Protein AF-A0A286INN3-F1 (afdb_monomer_lite)

Secondary structure (DSSP, 8-state):
-HHHHHHHHHHHHHHHHHHHHHHS--HHHHHHHHHHHHHHHHHHH---------------TT-----TTS---------

Radius of gyration: 24.08 Å; chains: 1; bounding box: 49×21×61 Å

Foldseek 3Di:
DVLVVVLVVLVVQLVVLVVCCVVPVDPVSVVSNVVSVVVNVCSVPDDPPPPPVPDDDDDDDPDDDDDPPDDDPPPPPDD

pLDDT: mean 79.41, std 19.19, range [34.34, 98.12]

Sequence (79 aa):
MIKKTLILLNIVALIAALIWLFVSPDWEPLVTSLGLISSLIVLVQKKSENGNIQMTQKGGKGSVNYQSSGDININKNDK

Structure (mmCIF, N/CA/C/O backbone):
data_AF-A0A286INN3-F1
#
_entry.id   AF-A0A286INN3-F1
#
loop_
_atom_site.group_PDB
_atom_site.id
_atom_site.type_symbol
_atom_site.label_atom_id
_atom_site.label_alt_id
_atom_site.label_comp_id
_atom_site.label_asym_id
_atom_site.label_entity_id
_atom_site.label_seq_id
_atom_site.pdbx_PDB_ins_code
_atom_site.Cartn_x
_atom_site.Cartn_y
_atom_site.Cartn_z
_atom_site.occupancy
_atom_site.B_iso_or_equiv
_atom_site.auth_seq_id
_atom_site.auth_comp_id
_atom_site.auth_asym_id
_atom_site.auth_atom_id
_atom_site.pdbx_PDB_model_num
ATOM 1 N N . MET A 1 1 ? 1.462 -3.698 16.839 1.00 69.06 1 MET A N 1
ATOM 2 C CA . MET A 1 1 ? 2.436 -4.414 15.984 1.00 69.06 1 MET A CA 1
ATOM 3 C C . MET A 1 1 ? 1.980 -4.441 14.525 1.00 69.06 1 MET A C 1
ATOM 5 O O . MET A 1 1 ? 2.674 -3.862 13.705 1.00 69.06 1 MET A O 1
ATOM 9 N N . ILE A 1 2 ? 0.768 -4.937 14.233 1.00 84.69 2 ILE A N 1
ATOM 10 C CA . ILE A 1 2 ? 0.161 -4.978 12.884 1.00 84.69 2 ILE A CA 1
ATOM 11 C C . ILE A 1 2 ? 0.280 -3.663 12.094 1.00 84.69 2 ILE A C 1
ATOM 13 O O . ILE A 1 2 ? 0.754 -3.676 10.965 1.00 84.69 2 ILE A O 1
ATOM 17 N N . LYS A 1 3 ? -0.077 -2.512 12.685 1.00 86.38 3 LYS A N 1
ATOM 18 C CA . LYS A 1 3 ? -0.001 -1.208 11.996 1.00 86.38 3 LYS A CA 1
ATOM 19 C C . LYS A 1 3 ? 1.409 -0.889 11.477 1.00 86.38 3 LYS A C 1
ATOM 21 O O . LYS A 1 3 ? 1.554 -0.399 10.366 1.00 86.38 3 LYS A O 1
ATOM 26 N N . LYS A 1 4 ? 2.445 -1.186 12.271 1.00 89.88 4 LYS A N 1
ATOM 27 C CA . LYS A 1 4 ? 3.845 -0.940 11.891 1.00 89.88 4 LYS A CA 1
ATOM 28 C C . LYS A 1 4 ? 4.271 -1.861 10.746 1.00 89.88 4 LYS A C 1
ATOM 30 O O . LYS A 1 4 ? 4.898 -1.394 9.807 1.00 89.88 4 LYS A O 1
ATOM 35 N N . THR A 1 5 ? 3.872 -3.133 10.798 1.00 93.81 5 THR A N 1
ATOM 36 C CA . THR A 1 5 ? 4.121 -4.107 9.726 1.00 93.81 5 THR A CA 1
ATOM 37 C C . THR A 1 5 ? 3.441 -3.697 8.418 1.00 93.81 5 THR A C 1
ATOM 39 O O . THR A 1 5 ? 4.073 -3.747 7.370 1.00 93.81 5 THR A O 1
ATOM 42 N N . LEU A 1 6 ? 2.189 -3.225 8.476 1.00 93.88 6 LEU A N 1
ATOM 43 C CA . LEU A 1 6 ? 1.462 -2.730 7.301 1.00 93.88 6 LEU A CA 1
ATOM 44 C C . LEU A 1 6 ? 2.124 -1.494 6.688 1.00 93.88 6 LEU A C 1
ATOM 46 O O . LEU A 1 6 ? 2.256 -1.422 5.473 1.00 93.88 6 LEU A O 1
ATOM 50 N N . ILE A 1 7 ? 2.571 -0.546 7.517 1.00 95.25 7 ILE A N 1
ATOM 51 C CA . ILE A 1 7 ? 3.299 0.639 7.044 1.00 95.25 7 ILE A CA 1
ATOM 52 C C . ILE A 1 7 ? 4.612 0.230 6.367 1.00 95.25 7 ILE A C 1
ATOM 54 O O . ILE A 1 7 ? 4.902 0.713 5.278 1.00 95.25 7 ILE A O 1
ATOM 58 N N . LEU A 1 8 ? 5.380 -0.684 6.969 1.00 95.94 8 LEU A N 1
ATOM 59 C CA . LEU A 1 8 ? 6.631 -1.172 6.383 1.00 95.94 8 LEU A CA 1
ATOM 60 C C . LEU A 1 8 ? 6.393 -1.838 5.020 1.00 95.94 8 LEU A C 1
ATOM 62 O O . LEU A 1 8 ? 7.067 -1.503 4.050 1.00 95.94 8 LEU A O 1
ATOM 66 N N . LEU A 1 9 ? 5.408 -2.737 4.939 1.00 96.75 9 LEU A N 1
ATOM 67 C CA . LEU A 1 9 ? 5.035 -3.406 3.692 1.00 96.75 9 LEU A CA 1
ATOM 68 C C . LEU A 1 9 ? 4.616 -2.395 2.615 1.00 96.75 9 LEU A C 1
ATOM 70 O O . LEU A 1 9 ? 5.018 -2.518 1.461 1.00 96.75 9 LEU A O 1
ATOM 74 N N . ASN A 1 10 ? 3.842 -1.378 3.002 1.00 97.56 10 ASN A N 1
ATOM 75 C CA . ASN A 1 10 ? 3.383 -0.333 2.096 1.00 97.56 10 ASN A CA 1
ATOM 76 C C . ASN A 1 10 ? 4.544 0.490 1.520 1.00 97.56 10 ASN A C 1
ATOM 78 O O . ASN A 1 10 ? 4.579 0.736 0.319 1.00 97.56 10 ASN A O 1
ATOM 82 N N . ILE A 1 11 ? 5.526 0.848 2.355 1.00 97.38 11 ILE A N 1
ATOM 83 C CA . ILE A 1 11 ? 6.728 1.573 1.921 1.00 97.38 11 ILE A CA 1
ATOM 84 C C . ILE A 1 11 ? 7.528 0.745 0.909 1.00 97.38 11 ILE A C 1
ATOM 86 O O . ILE A 1 11 ? 7.946 1.280 -0.116 1.00 97.38 11 ILE A O 1
ATOM 90 N N . VAL A 1 12 ? 7.711 -0.556 1.154 1.00 97.88 12 VAL A N 1
ATOM 91 C CA . VAL A 1 12 ? 8.417 -1.446 0.214 1.00 97.88 12 VAL A CA 1
ATOM 92 C C . VAL A 1 12 ? 7.679 -1.523 -1.126 1.00 97.88 12 VAL A C 1
ATOM 94 O O . VAL A 1 12 ? 8.304 -1.376 -2.176 1.00 97.88 12 VAL A O 1
ATOM 97 N N . ALA A 1 13 ? 6.354 -1.689 -1.098 1.00 97.56 13 ALA A N 1
ATOM 98 C CA . ALA A 1 13 ? 5.535 -1.701 -2.309 1.00 97.56 13 ALA A CA 1
ATOM 99 C C . ALA A 1 13 ? 5.610 -0.367 -3.070 1.00 97.56 13 ALA A C 1
ATOM 101 O O . ALA A 1 13 ? 5.703 -0.367 -4.296 1.00 97.56 13 ALA A O 1
ATOM 102 N N . LEU A 1 14 ? 5.620 0.766 -2.359 1.00 98.00 14 LEU A N 1
ATOM 103 C CA . LEU A 1 14 ? 5.727 2.094 -2.964 1.00 98.00 14 LEU A CA 1
ATOM 104 C C . LEU A 1 14 ? 7.072 2.284 -3.668 1.00 98.00 14 LEU A C 1
ATOM 106 O O . LEU A 1 14 ? 7.103 2.790 -4.784 1.00 98.00 14 LEU A O 1
ATOM 110 N N . ILE A 1 15 ? 8.173 1.840 -3.060 1.00 97.94 15 ILE A N 1
ATOM 111 C CA . ILE A 1 15 ? 9.497 1.901 -3.694 1.00 97.94 15 ILE A CA 1
ATOM 112 C C . ILE A 1 15 ? 9.511 1.072 -4.984 1.00 97.94 15 ILE A C 1
ATOM 114 O O . ILE A 1 15 ? 9.976 1.561 -6.011 1.00 97.94 15 ILE A O 1
ATOM 118 N N . ALA A 1 16 ? 8.959 -0.144 -4.962 1.00 97.62 16 ALA A N 1
ATOM 119 C CA . ALA A 1 16 ? 8.860 -0.981 -6.157 1.00 97.62 16 ALA A CA 1
ATOM 120 C C . ALA A 1 16 ? 8.000 -0.329 -7.255 1.00 97.62 16 ALA A C 1
ATOM 122 O O . ALA A 1 16 ? 8.398 -0.331 -8.418 1.00 97.62 16 ALA A O 1
ATOM 123 N N . ALA A 1 17 ? 6.867 0.281 -6.891 1.00 97.69 17 ALA A N 1
ATOM 124 C CA . ALA A 1 17 ? 5.996 0.990 -7.829 1.00 97.69 17 ALA A CA 1
ATOM 125 C C . ALA A 1 17 ? 6.671 2.230 -8.438 1.00 97.69 17 ALA A C 1
ATOM 127 O O . ALA A 1 17 ? 6.525 2.478 -9.631 1.00 97.69 17 ALA A O 1
ATOM 128 N N . LEU A 1 18 ? 7.462 2.971 -7.655 1.00 97.69 18 LEU A N 1
ATOM 129 C CA . LEU A 1 18 ? 8.236 4.107 -8.157 1.00 97.69 18 LEU A CA 1
ATOM 130 C C . LEU A 1 18 ? 9.353 3.655 -9.101 1.00 97.69 18 LEU A C 1
ATOM 132 O O . LEU A 1 18 ? 9.527 4.254 -10.157 1.00 97.69 18 LEU A O 1
ATOM 136 N N . ILE A 1 19 ? 10.080 2.584 -8.763 1.00 98.06 19 ILE A N 1
ATOM 137 C CA . ILE A 1 19 ? 11.072 1.988 -9.672 1.00 98.06 19 ILE A CA 1
ATOM 138 C C . ILE A 1 19 ? 10.392 1.565 -10.977 1.00 98.06 19 ILE A C 1
ATOM 140 O O . ILE A 1 19 ? 10.896 1.879 -12.053 1.00 98.06 19 ILE A O 1
ATOM 144 N N . TRP A 1 20 ? 9.232 0.910 -10.890 1.00 98.12 20 TRP A N 1
ATOM 145 C CA . TRP A 1 20 ? 8.455 0.518 -12.063 1.00 98.12 20 TRP A CA 1
ATOM 146 C C . TRP A 1 20 ? 8.037 1.736 -12.896 1.00 98.12 20 TRP A C 1
ATOM 148 O O . TRP A 1 20 ? 8.246 1.726 -14.103 1.00 98.12 20 TRP A O 1
ATOM 158 N N . LEU A 1 21 ? 7.569 2.817 -12.265 1.00 97.88 21 LEU A N 1
ATOM 159 C CA . LEU A 1 21 ? 7.217 4.067 -12.943 1.00 97.88 21 LEU A CA 1
ATOM 160 C C . LEU A 1 21 ? 8.411 4.713 -13.663 1.00 97.88 21 LEU A C 1
ATOM 162 O O . LEU A 1 21 ? 8.243 5.267 -14.744 1.00 97.88 21 LEU A O 1
ATOM 166 N N . PHE A 1 22 ? 9.613 4.651 -13.084 1.00 97.31 22 PHE A N 1
ATOM 167 C CA . PHE A 1 22 ? 10.820 5.196 -13.717 1.00 97.31 22 PHE A CA 1
ATOM 168 C C . PHE A 1 22 ? 11.330 4.339 -14.880 1.00 97.31 22 PHE A C 1
ATOM 170 O O . PHE A 1 22 ? 11.862 4.884 -15.845 1.00 97.31 22 PHE A O 1
ATOM 177 N N . VAL A 1 23 ? 11.194 3.013 -14.792 1.00 97.88 23 VAL A N 1
ATOM 178 C CA . VAL A 1 23 ? 11.627 2.083 -15.850 1.00 97.88 23 VAL A CA 1
ATOM 179 C C . VAL A 1 23 ? 10.610 2.026 -16.993 1.00 97.88 23 VAL A C 1
ATOM 181 O O . VAL A 1 23 ? 10.991 1.921 -18.158 1.00 97.88 23 VAL A O 1
ATOM 184 N N . SER A 1 24 ? 9.322 2.102 -16.673 1.00 96.12 24 SER A N 1
ATOM 185 C CA . SER A 1 24 ? 8.211 2.028 -17.622 1.00 96.12 24 SER A CA 1
ATOM 186 C C . SER A 1 24 ? 7.160 3.068 -17.229 1.00 96.12 24 SER A C 1
ATOM 188 O O . SER A 1 24 ? 6.267 2.773 -16.432 1.00 96.12 24 SER A O 1
ATOM 190 N N . PRO A 1 25 ? 7.293 4.312 -17.722 1.00 93.81 25 PRO A N 1
ATOM 191 C CA . PRO A 1 25 ? 6.395 5.404 -17.373 1.00 93.81 25 PRO A CA 1
ATOM 192 C C . PRO A 1 25 ? 5.047 5.259 -18.085 1.00 93.81 25 PRO A C 1
ATOM 194 O O . PRO A 1 25 ? 4.752 5.956 -19.052 1.00 93.81 25 PRO A O 1
ATOM 197 N N . ASP A 1 26 ? 4.227 4.352 -17.564 1.00 97.06 26 ASP A N 1
ATOM 198 C CA . ASP A 1 26 ? 2.874 4.073 -18.027 1.00 97.06 26 ASP A CA 1
ATOM 199 C C . ASP A 1 26 ? 1.823 4.533 -17.007 1.00 97.06 26 ASP A C 1
ATOM 201 O O . ASP A 1 26 ? 2.110 4.894 -15.860 1.00 97.06 26 ASP A O 1
ATOM 205 N N . TRP A 1 27 ? 0.559 4.497 -17.423 1.00 97.12 27 TRP A N 1
ATOM 206 C CA . TRP A 1 27 ? -0.566 4.872 -16.568 1.00 97.12 27 TRP A CA 1
ATOM 207 C C . TRP A 1 27 ? -0.699 3.979 -15.321 1.00 97.12 27 TRP A C 1
ATOM 209 O O . TRP A 1 27 ? -0.962 4.473 -14.224 1.00 97.12 27 TRP A O 1
ATOM 219 N N . GLU A 1 28 ? -0.482 2.671 -15.462 1.00 97.12 28 GLU A N 1
ATOM 220 C CA . GLU A 1 28 ? -0.621 1.695 -14.374 1.00 97.12 28 GLU A CA 1
ATOM 221 C C . GLU A 1 28 ? 0.331 1.942 -13.187 1.00 97.12 28 GLU A C 1
ATOM 223 O O . GLU A 1 28 ? -0.157 2.071 -12.055 1.00 97.12 28 GLU A O 1
ATOM 228 N N . PRO A 1 29 ? 1.662 2.059 -13.379 1.00 97.31 29 PRO A N 1
ATOM 229 C CA . PRO A 1 29 ? 2.575 2.338 -12.274 1.00 97.31 29 PRO A CA 1
ATOM 230 C C . PRO A 1 29 ? 2.339 3.718 -11.649 1.00 97.31 29 PRO A C 1
ATOM 232 O O . PRO A 1 29 ? 2.563 3.889 -10.445 1.00 97.31 29 PRO A O 1
ATOM 235 N N . LEU A 1 30 ? 1.823 4.687 -12.416 1.00 97.56 30 LEU A N 1
ATOM 236 C CA . LEU A 1 30 ? 1.486 6.014 -11.900 1.00 97.56 30 LEU A CA 1
ATOM 237 C C . LEU A 1 30 ? 0.317 5.940 -10.910 1.00 97.56 30 LEU A C 1
ATOM 239 O O . LEU A 1 30 ? 0.448 6.383 -9.765 1.00 97.56 30 LEU A O 1
ATOM 243 N N . VAL A 1 31 ? -0.808 5.342 -11.315 1.00 97.94 31 VAL A N 1
ATOM 244 C CA . VAL A 1 31 ? -1.987 5.185 -10.443 1.00 97.94 31 VAL A CA 1
ATOM 245 C C . VAL A 1 31 ? -1.666 4.300 -9.245 1.00 97.94 31 VAL A C 1
ATOM 247 O O . VAL A 1 31 ? -2.098 4.597 -8.130 1.00 97.94 3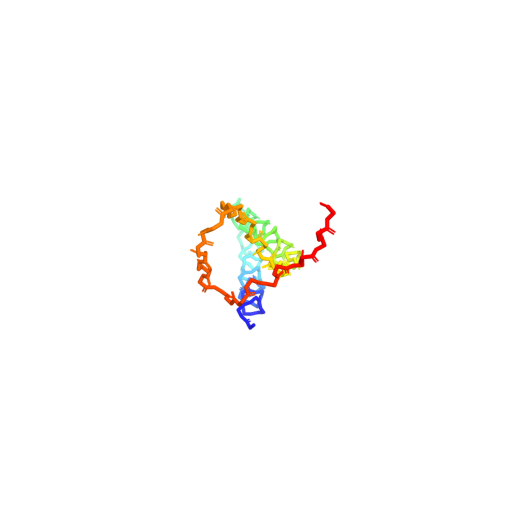1 VAL A O 1
ATOM 250 N N . THR A 1 32 ? -0.864 3.253 -9.445 1.00 97.75 32 THR A N 1
ATOM 251 C CA . THR A 1 32 ? -0.411 2.375 -8.360 1.00 97.75 32 THR A CA 1
ATOM 252 C C . THR A 1 32 ? 0.390 3.158 -7.321 1.00 97.75 32 THR A C 1
ATOM 254 O O . THR A 1 32 ? 0.112 3.061 -6.125 1.00 97.75 32 THR A O 1
ATOM 257 N N . SER A 1 33 ? 1.332 3.996 -7.762 1.00 97.81 33 SER A N 1
ATOM 258 C CA . SER A 1 33 ? 2.131 4.847 -6.873 1.00 97.81 33 SER A CA 1
ATOM 259 C C . SER A 1 33 ? 1.259 5.843 -6.104 1.00 97.81 33 SER A C 1
ATOM 261 O O . SER A 1 33 ? 1.400 5.977 -4.888 1.00 97.81 33 SER A O 1
ATOM 263 N N . LEU A 1 34 ? 0.304 6.494 -6.779 1.00 97.75 34 LEU A N 1
ATOM 264 C CA . LEU A 1 34 ? -0.645 7.412 -6.140 1.00 97.75 34 LEU A CA 1
ATOM 265 C C . LEU A 1 34 ? -1.522 6.700 -5.101 1.00 97.75 34 LEU A C 1
ATOM 267 O O . LEU A 1 34 ? -1.664 7.191 -3.981 1.00 97.75 34 LEU A O 1
ATOM 271 N N . GLY A 1 35 ? -2.056 5.522 -5.432 1.00 97.94 35 GLY A N 1
ATOM 272 C CA . GLY A 1 35 ? -2.859 4.716 -4.512 1.00 97.94 35 GLY A CA 1
ATOM 273 C C . GLY A 1 35 ? -2.071 4.276 -3.277 1.00 97.94 35 GLY A C 1
ATOM 274 O O . GLY A 1 35 ? -2.575 4.361 -2.153 1.00 97.94 35 GLY A O 1
ATOM 275 N N . LEU A 1 36 ? -0.809 3.879 -3.460 1.00 97.81 36 LEU A N 1
ATOM 276 C CA . LEU A 1 36 ? 0.085 3.533 -2.356 1.00 97.81 36 LEU A CA 1
ATOM 277 C C . LEU A 1 36 ? 0.368 4.750 -1.465 1.00 97.81 36 LEU A C 1
ATOM 279 O O . LEU A 1 36 ? 0.214 4.643 -0.247 1.00 97.81 36 LEU A O 1
ATOM 283 N N . ILE A 1 37 ? 0.632 5.929 -2.038 1.00 97.62 37 ILE A N 1
ATOM 284 C CA . ILE A 1 37 ? 0.775 7.182 -1.274 1.00 97.62 37 ILE A CA 1
ATOM 285 C C . ILE A 1 37 ? -0.499 7.489 -0.472 1.00 97.62 37 ILE A C 1
ATOM 287 O O . ILE A 1 37 ? -0.420 7.737 0.734 1.00 97.62 37 ILE A O 1
ATOM 291 N N . SER A 1 38 ? -1.681 7.427 -1.095 1.00 96.50 38 SER A N 1
ATOM 292 C CA . SER A 1 38 ? -2.957 7.656 -0.401 1.00 96.50 38 SER A CA 1
ATOM 293 C C . SER A 1 38 ? -3.164 6.671 0.750 1.00 96.50 38 SER A C 1
ATOM 295 O O . SER A 1 38 ? -3.545 7.067 1.854 1.00 96.50 38 SER A O 1
ATOM 297 N N . SER A 1 39 ? -2.864 5.392 0.528 1.00 96.00 39 SER A N 1
ATOM 298 C CA . SER A 1 39 ? -2.988 4.367 1.565 1.00 96.00 39 SER A CA 1
ATOM 299 C C . SER A 1 39 ? -2.020 4.597 2.732 1.00 96.00 39 SER A C 1
ATOM 301 O O . SER A 1 39 ? -2.405 4.410 3.888 1.00 96.00 39 SER A O 1
ATOM 303 N N . LEU A 1 40 ? -0.802 5.081 2.463 1.00 95.56 40 LEU A N 1
ATOM 304 C CA . LEU A 1 40 ? 0.178 5.422 3.490 1.00 95.56 40 LEU A CA 1
ATOM 305 C C . LEU A 1 40 ? -0.308 6.591 4.352 1.00 95.56 40 LEU A C 1
ATOM 307 O O . LEU A 1 40 ? -0.220 6.522 5.579 1.00 95.56 40 LEU A O 1
ATOM 311 N N . ILE A 1 41 ? -0.882 7.625 3.729 1.00 94.31 41 ILE A N 1
ATOM 312 C CA . ILE A 1 41 ? -1.477 8.767 4.437 1.00 94.31 41 ILE A CA 1
ATOM 313 C C . ILE A 1 41 ? -2.579 8.282 5.386 1.00 94.31 41 ILE A C 1
ATOM 315 O O . ILE A 1 41 ? -2.553 8.613 6.574 1.00 94.31 41 ILE A O 1
ATOM 319 N N . VAL A 1 42 ? -3.498 7.439 4.903 1.00 93.62 42 VAL A N 1
ATOM 320 C CA . VAL A 1 42 ? -4.579 6.871 5.727 1.00 93.62 42 VAL A CA 1
ATOM 321 C C . VAL A 1 42 ? -4.016 6.026 6.867 1.00 93.62 42 VAL A C 1
ATOM 323 O O . VAL A 1 42 ? -4.438 6.175 8.015 1.00 93.62 42 VAL A O 1
ATOM 326 N N . LEU A 1 43 ? -3.040 5.158 6.587 1.00 91.25 43 LEU A N 1
ATOM 327 C CA . LEU A 1 43 ? -2.417 4.322 7.610 1.00 91.25 43 LEU A CA 1
ATOM 328 C C . LEU A 1 43 ? -1.748 5.174 8.688 1.00 91.25 43 LEU A C 1
ATOM 330 O O . LEU A 1 43 ? -1.918 4.886 9.870 1.00 91.25 43 LEU A O 1
ATOM 334 N N . VAL A 1 44 ? -1.033 6.238 8.331 1.00 89.56 44 VAL A N 1
ATOM 335 C CA . VAL A 1 44 ? -0.389 7.122 9.311 1.00 89.56 44 VAL A CA 1
ATOM 336 C C . VAL A 1 44 ? -1.436 7.878 10.132 1.00 89.56 44 VAL A C 1
ATOM 338 O O . VAL A 1 44 ? -1.387 7.819 11.366 1.00 89.56 44 VAL A O 1
ATOM 341 N N . GLN A 1 45 ? -2.420 8.499 9.475 1.00 88.38 45 GLN A N 1
ATOM 342 C CA . GLN A 1 45 ? -3.424 9.356 10.116 1.00 88.38 45 GLN A CA 1
ATOM 343 C C . GLN A 1 45 ? -4.477 8.599 10.924 1.00 88.38 45 GLN A C 1
ATOM 345 O O . GLN A 1 45 ? -5.057 9.179 11.843 1.00 88.38 45 GLN A O 1
ATOM 350 N N . LYS A 1 46 ? -4.710 7.309 10.646 1.00 81.50 46 LYS A N 1
ATOM 351 C CA . LYS A 1 46 ? -5.638 6.488 11.429 1.00 81.50 46 LYS A CA 1
ATOM 352 C C . LYS A 1 46 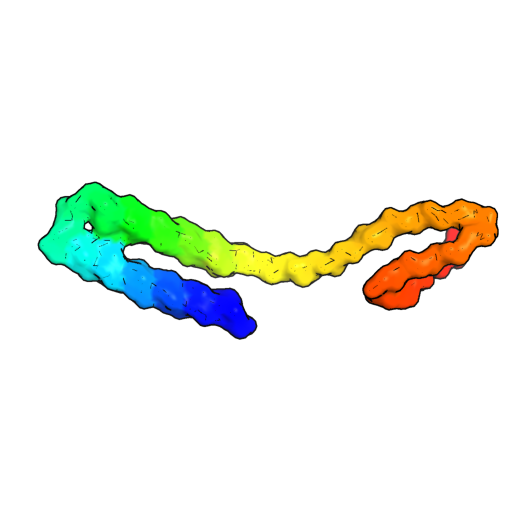? -5.135 6.381 12.870 1.00 81.50 46 LYS A C 1
ATOM 354 O O . LYS A 1 46 ? -4.289 5.534 13.188 1.00 81.50 46 LYS A O 1
ATOM 359 N N . LYS A 1 47 ? -5.630 7.251 13.754 1.00 68.19 47 LYS A N 1
ATOM 360 C CA . LYS A 1 47 ? -5.488 7.074 15.200 1.00 68.19 47 LYS A CA 1
ATOM 361 C C . LYS A 1 47 ? -6.129 5.738 15.554 1.00 68.19 47 LYS A C 1
ATOM 363 O O . LYS A 1 47 ? -7.155 5.364 14.993 1.00 68.19 47 LYS A O 1
ATOM 368 N N . SER A 1 48 ? -5.477 4.995 16.446 1.00 62.78 48 SER A N 1
ATOM 369 C CA . SER A 1 48 ? -6.139 3.872 17.100 1.00 62.78 48 SER A CA 1
ATOM 370 C C . SER A 1 48 ? -7.304 4.482 17.856 1.00 62.78 48 SER A C 1
ATOM 372 O O . SER A 1 48 ? -7.098 5.103 18.898 1.00 62.78 48 SER A O 1
ATOM 374 N N . GLU A 1 49 ? -8.512 4.376 17.314 1.00 59.50 49 GLU A N 1
ATOM 375 C CA . GLU A 1 49 ? -9.683 4.436 18.162 1.00 59.50 49 GLU A CA 1
ATOM 376 C C . GLU A 1 49 ? -9.567 3.208 19.057 1.00 59.50 49 GLU A C 1
ATOM 378 O O . GLU A 1 49 ? -10.004 2.112 18.717 1.00 59.50 49 GLU A O 1
ATOM 383 N N . ASN A 1 50 ? -8.937 3.384 20.221 1.00 53.81 50 ASN A N 1
ATOM 384 C CA . ASN A 1 50 ? -9.317 2.608 21.388 1.00 53.81 50 ASN A CA 1
ATOM 385 C C . ASN A 1 50 ? -10.736 3.073 21.714 1.00 53.81 50 ASN A C 1
ATOM 387 O O . ASN A 1 50 ? -10.950 3.865 22.630 1.00 53.81 50 ASN A O 1
ATOM 391 N N . GLY A 1 51 ? -11.681 2.674 20.861 1.00 52.50 51 GLY A N 1
ATOM 392 C CA . GLY A 1 51 ? -13.091 2.874 21.061 1.00 52.50 51 GLY A CA 1
ATOM 393 C C . GLY A 1 51 ? -13.399 2.117 22.327 1.00 52.50 51 GLY A C 1
ATOM 394 O O . GLY A 1 51 ? -13.499 0.893 22.324 1.00 52.50 51 GLY A O 1
ATOM 395 N N . ASN A 1 52 ? -13.481 2.846 23.430 1.00 56.09 52 ASN A N 1
ATOM 396 C CA . ASN A 1 52 ? -14.215 2.373 24.574 1.00 56.09 52 ASN A CA 1
ATOM 397 C C . ASN A 1 52 ? -15.664 2.367 24.086 1.00 56.09 52 ASN A C 1
ATOM 399 O O . ASN A 1 52 ? -16.337 3.396 24.131 1.00 56.09 52 ASN A O 1
ATOM 403 N N . ILE A 1 53 ? -16.071 1.267 23.443 1.00 59.34 53 ILE A N 1
ATOM 404 C CA . ILE A 1 53 ? -17.421 1.077 22.925 1.00 59.34 53 ILE A CA 1
ATOM 405 C C . ILE A 1 53 ? -18.320 1.100 24.160 1.00 59.34 53 ILE A C 1
ATOM 407 O O . ILE A 1 53 ? -18.494 0.092 24.840 1.00 59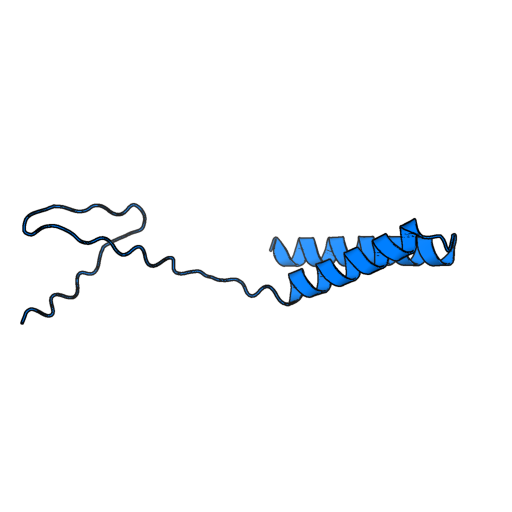.34 53 ILE A O 1
ATOM 411 N N . GLN A 1 54 ? -18.832 2.281 24.504 1.00 58.09 54 GLN A N 1
ATOM 412 C CA . GLN A 1 54 ? -19.775 2.442 25.599 1.00 58.09 54 GLN A CA 1
ATOM 413 C C . GLN A 1 54 ? -21.114 1.882 25.127 1.00 58.09 54 GLN A C 1
ATOM 415 O O . GLN A 1 54 ? -21.930 2.580 24.526 1.00 58.09 54 GLN A O 1
ATOM 420 N N . MET A 1 55 ? -21.328 0.589 25.369 1.00 62.94 55 MET A N 1
ATOM 421 C CA . MET A 1 55 ? -22.654 -0.005 25.254 1.00 62.94 55 MET A CA 1
ATOM 422 C C . MET A 1 55 ? -23.540 0.612 26.337 1.00 62.94 55 MET A C 1
ATOM 424 O O . MET A 1 55 ? -23.290 0.450 27.528 1.00 62.94 55 MET A O 1
ATOM 428 N N . THR A 1 56 ? -24.570 1.344 25.918 1.00 62.88 56 THR A N 1
ATOM 429 C CA . THR A 1 56 ? -25.602 1.863 26.818 1.00 62.88 56 THR A CA 1
ATOM 430 C C . THR A 1 56 ? -26.817 0.945 26.733 1.00 62.88 56 THR A C 1
ATOM 432 O O . THR A 1 56 ? -27.473 0.848 25.699 1.00 62.88 56 THR A O 1
ATOM 435 N N . GLN A 1 57 ? -27.110 0.226 27.817 1.00 65.00 57 GLN A N 1
ATOM 436 C CA . GLN A 1 57 ? -28.312 -0.601 27.941 1.00 65.00 57 GLN A CA 1
ATOM 437 C C . GLN A 1 57 ? -29.236 0.014 28.996 1.00 65.00 57 GLN A C 1
ATOM 439 O O . GLN A 1 57 ? -28.808 0.309 30.111 1.00 65.00 57 GLN A O 1
ATOM 444 N N . LYS A 1 58 ? -30.514 0.222 28.657 1.00 66.00 58 LYS A N 1
ATOM 445 C CA . LYS A 1 58 ? -31.539 0.638 29.626 1.00 66.00 58 LYS A CA 1
ATOM 446 C C . LYS A 1 58 ? -32.190 -0.609 30.223 1.00 66.00 58 LYS A C 1
ATOM 448 O O . LYS A 1 58 ? -32.920 -1.309 29.530 1.00 66.00 58 LYS A O 1
ATOM 453 N N . GLY A 1 59 ? -31.920 -0.874 31.499 1.00 64.88 59 GLY A N 1
ATOM 454 C CA . GLY A 1 59 ? -32.581 -1.926 32.272 1.00 64.88 59 GLY A CA 1
ATOM 455 C C . GLY A 1 59 ? -33.934 -1.486 32.817 1.00 64.88 59 GLY A C 1
ATOM 456 O O . GLY A 1 59 ? -34.073 -0.354 33.279 1.00 64.88 59 GLY A O 1
ATOM 457 N N . GLY A 1 60 ? -34.920 -2.381 32.790 1.00 61.53 60 GLY A N 1
ATOM 458 C CA . GLY A 1 60 ? -36.199 -2.171 33.465 1.00 61.53 60 GLY A CA 1
ATOM 459 C C . GLY A 1 60 ? -36.052 -2.239 34.990 1.00 61.53 60 GLY A C 1
ATOM 460 O O . GLY A 1 60 ? -35.140 -2.873 35.523 1.00 61.53 60 GLY A O 1
ATOM 461 N N . LYS A 1 61 ? -36.962 -1.592 35.726 1.00 59.62 61 LYS A N 1
ATOM 462 C CA . LYS A 1 61 ? -36.966 -1.637 37.196 1.00 59.62 61 LYS A CA 1
ATOM 463 C C . LYS A 1 61 ? -37.242 -3.085 37.642 1.00 59.62 61 LYS A C 1
ATOM 465 O O . LYS A 1 61 ? -38.338 -3.586 37.426 1.00 59.62 61 LYS A O 1
ATOM 470 N N . GLY A 1 62 ? -36.237 -3.754 38.216 1.00 62.44 62 GLY A N 1
ATOM 471 C CA . GLY A 1 62 ? -36.310 -5.160 38.645 1.00 62.44 62 GLY A CA 1
ATOM 472 C C . GLY A 1 62 ? -35.698 -6.195 37.686 1.00 62.44 62 GLY A C 1
ATOM 473 O O . GLY A 1 62 ? -35.832 -7.386 37.949 1.00 62.44 62 GLY A O 1
ATOM 474 N N . SER A 1 63 ? -35.027 -5.789 36.600 1.00 55.72 63 SER A N 1
ATOM 475 C CA . SER A 1 63 ? -34.341 -6.724 35.688 1.00 55.72 63 SER A CA 1
ATOM 476 C C . SER A 1 63 ? -32.868 -6.943 36.055 1.00 55.72 63 SER A C 1
ATOM 478 O O . SER A 1 63 ? -32.172 -5.986 36.396 1.00 55.72 63 SER A O 1
ATOM 480 N N . VAL A 1 64 ? -32.370 -8.172 35.886 1.00 60.09 64 VAL A N 1
ATOM 481 C CA . VAL A 1 64 ? -30.935 -8.496 35.936 1.00 60.09 64 VAL A CA 1
ATOM 482 C C . VAL A 1 64 ? -30.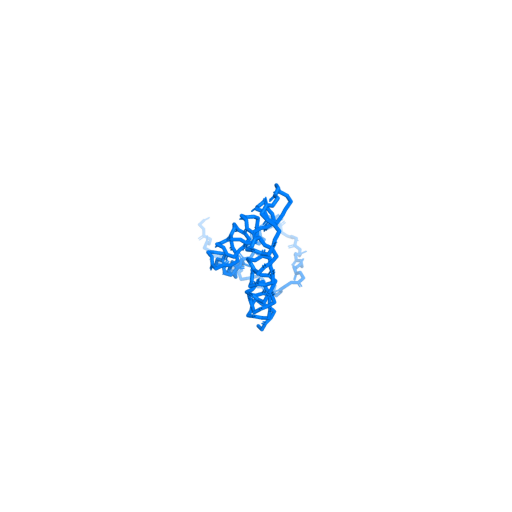362 -8.389 34.521 1.00 60.09 64 VAL A C 1
ATOM 484 O O . VAL A 1 64 ? -30.786 -9.126 33.635 1.00 60.09 64 VAL A O 1
ATOM 487 N N . ASN A 1 65 ? -29.418 -7.470 34.301 1.00 59.66 65 ASN A N 1
ATOM 488 C CA . ASN A 1 65 ? -28.744 -7.311 33.010 1.00 59.66 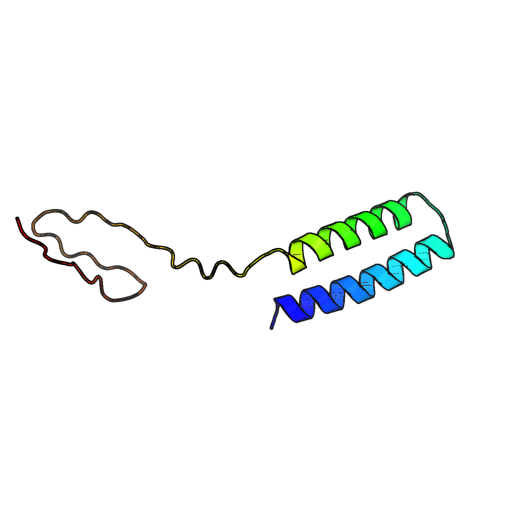65 ASN A CA 1
ATOM 489 C C . ASN A 1 65 ? -27.331 -7.882 33.074 1.00 59.66 65 ASN A C 1
ATOM 491 O O . ASN A 1 65 ? -26.593 -7.618 34.022 1.00 59.66 65 ASN A O 1
ATOM 495 N N . TYR A 1 66 ? -26.953 -8.612 32.030 1.00 63.56 66 TYR A N 1
ATOM 496 C CA . TYR A 1 66 ? -25.620 -9.174 31.855 1.00 63.56 66 TYR A CA 1
ATOM 497 C C . TYR A 1 66 ? -24.982 -8.553 30.609 1.00 63.56 66 TYR A C 1
ATOM 499 O O . TYR A 1 66 ? -25.578 -8.585 29.533 1.00 63.56 66 TYR A O 1
ATOM 507 N N . GLN A 1 67 ? -23.770 -8.008 30.737 1.00 68.19 67 GLN A N 1
ATOM 508 C CA . GLN A 1 67 ? -22.991 -7.498 29.608 1.00 68.19 67 GLN A CA 1
ATOM 509 C C . GLN A 1 67 ? -21.701 -8.306 29.468 1.00 68.19 67 GLN A C 1
ATOM 511 O O . GLN A 1 67 ? -20.953 -8.487 30.425 1.00 68.19 67 GLN A O 1
ATOM 516 N N . SER A 1 68 ? -21.416 -8.770 28.252 1.00 61.03 68 SER A N 1
ATOM 517 C CA . SER A 1 68 ? -20.311 -9.689 27.946 1.00 61.03 68 SER A CA 1
ATOM 518 C C . SER A 1 68 ? -18.902 -9.076 28.049 1.00 61.03 68 SER A C 1
ATOM 520 O O . SER A 1 68 ? -17.955 -9.671 27.548 1.00 61.03 68 SER A O 1
ATOM 522 N N . SER A 1 69 ? -18.741 -7.896 28.661 1.00 58.25 69 SER A N 1
ATOM 523 C CA . SER A 1 69 ? -17.467 -7.158 28.683 1.00 58.25 69 SER A CA 1
ATOM 524 C C . SER A 1 69 ? -17.097 -6.541 30.044 1.00 58.25 69 SER A C 1
ATOM 526 O O . SER A 1 69 ? -16.224 -5.674 30.086 1.00 58.25 69 SER A O 1
ATOM 528 N N . GLY A 1 70 ? -17.718 -6.980 31.144 1.00 57.31 70 GLY A N 1
ATOM 529 C CA . GLY A 1 70 ? -17.358 -6.577 32.511 1.00 57.31 70 GLY A CA 1
ATOM 530 C C . GLY A 1 70 ? -18.508 -5.965 33.314 1.00 57.31 70 GLY A C 1
ATOM 531 O O . GLY A 1 70 ? -19.617 -5.800 32.802 1.00 57.31 70 GLY A O 1
ATOM 532 N N . ASP A 1 71 ? -18.226 -5.650 34.581 1.00 56.50 71 ASP A N 1
ATOM 533 C CA . ASP A 1 71 ? -19.208 -5.145 35.541 1.00 56.50 71 ASP A CA 1
ATOM 534 C C . ASP A 1 71 ? -19.805 -3.802 35.106 1.00 56.50 71 ASP A C 1
ATOM 536 O O . ASP A 1 71 ? -19.104 -2.832 34.805 1.00 56.50 71 ASP A O 1
ATOM 540 N N . ILE A 1 72 ? -21.135 -3.732 35.118 1.00 57.41 72 ILE A N 1
ATOM 541 C CA . ILE A 1 72 ? -21.873 -2.494 34.893 1.00 57.41 72 ILE A CA 1
ATOM 542 C C . ILE A 1 72 ? -21.813 -1.690 36.193 1.00 57.41 72 ILE A C 1
ATOM 544 O O . ILE A 1 72 ? -22.510 -2.000 37.159 1.00 57.41 72 ILE A O 1
ATOM 548 N N . ASN A 1 73 ? -21.001 -0.634 36.223 1.00 53.66 73 ASN A N 1
ATOM 549 C CA . ASN A 1 73 ? -20.998 0.295 37.346 1.00 53.66 73 ASN A CA 1
ATOM 550 C C . ASN A 1 73 ? -22.211 1.233 37.221 1.00 53.66 73 ASN A C 1
ATOM 552 O O . ASN A 1 73 ? -22.154 2.281 36.572 1.00 53.66 73 ASN A O 1
ATOM 556 N N . ILE A 1 74 ? -23.352 0.814 37.774 1.00 57.44 74 ILE A N 1
ATOM 557 C CA . ILE A 1 74 ? -24.548 1.654 37.849 1.00 57.44 74 ILE A CA 1
ATOM 558 C C . ILE A 1 74 ? -24.273 2.722 38.908 1.00 57.44 74 ILE A C 1
ATOM 560 O O . ILE A 1 74 ? -24.427 2.472 40.102 1.00 57.44 74 ILE A O 1
ATOM 564 N N . ASN A 1 75 ? -23.886 3.925 38.476 1.00 53.28 75 ASN A N 1
ATOM 565 C CA . ASN A 1 75 ? -23.929 5.102 39.340 1.00 53.28 75 ASN A CA 1
ATOM 566 C C . ASN A 1 75 ? -25.394 5.348 39.725 1.00 53.28 75 ASN A C 1
ATOM 568 O O . ASN A 1 75 ? -26.145 5.993 38.990 1.00 53.28 75 ASN A O 1
ATOM 572 N N . LYS A 1 76 ? -25.810 4.811 40.875 1.00 47.62 76 LYS A N 1
ATOM 573 C CA . LYS A 1 76 ? -27.037 5.209 41.564 1.00 47.62 76 LYS A CA 1
ATOM 574 C C . LYS A 1 76 ? -26.855 6.632 42.086 1.00 47.62 76 LYS A C 1
ATOM 576 O O . LYS A 1 76 ? -26.577 6.842 43.259 1.00 47.62 76 LYS A O 1
ATOM 581 N N . ASN A 1 77 ? -27.009 7.613 41.207 1.00 47.50 77 ASN A N 1
ATOM 582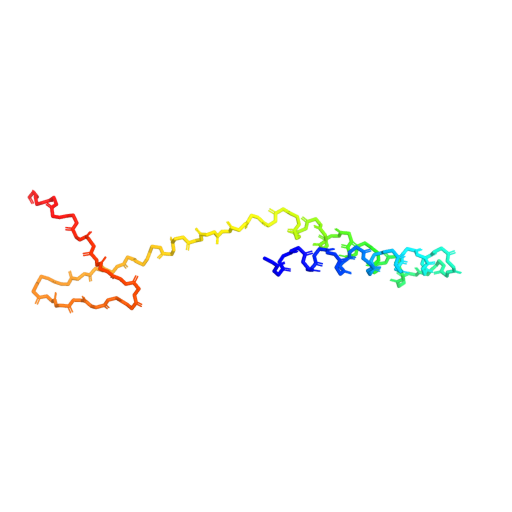 C CA . ASN A 1 77 ? -27.448 8.929 41.644 1.00 47.50 77 ASN A CA 1
ATOM 583 C C . ASN A 1 77 ? -28.975 8.921 41.590 1.00 47.50 77 ASN A C 1
ATOM 585 O O . ASN A 1 77 ? -29.580 9.369 40.618 1.00 47.50 77 ASN A O 1
ATOM 589 N N . ASP A 1 78 ? -29.560 8.326 42.630 1.00 44.59 78 ASP A N 1
ATOM 590 C CA . ASP A 1 78 ? -30.984 8.413 42.933 1.00 44.59 78 ASP A CA 1
ATOM 591 C C . ASP A 1 78 ? -31.329 9.885 43.247 1.00 44.59 78 ASP A C 1
ATOM 593 O O . ASP A 1 78 ? -30.768 10.487 44.166 1.00 44.59 78 ASP A O 1
ATOM 597 N N . LYS A 1 79 ? -32.242 10.465 42.462 1.00 34.34 79 LYS A N 1
ATOM 598 C CA . LYS A 1 79 ? -33.107 11.577 42.873 1.00 34.34 79 LYS A CA 1
ATOM 599 C C . LYS A 1 79 ? -34.544 11.087 42.844 1.00 34.34 79 LYS A C 1
ATOM 601 O O . LYS A 1 79 ? -34.885 10.377 41.869 1.00 34.34 79 LYS A O 1
#